Protein AF-A0A934H917-F1 (afdb_monomer_lite)

Foldseek 3Di:
D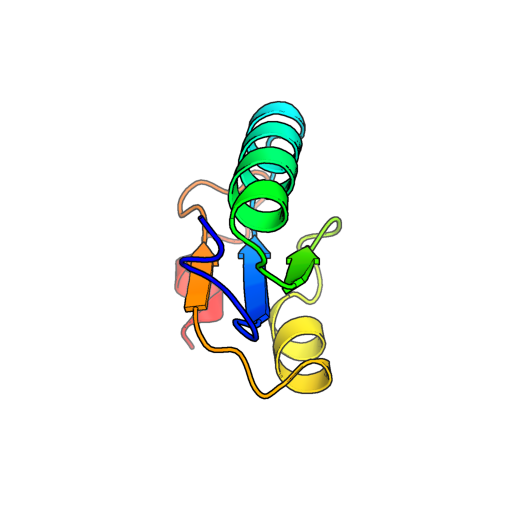LQQAPAEEEEEDADPVVVVVVVVVNVVSHYHYDYDHDPPCSLVSCVVDPPHPYYHYDQDHPDDDGSVVSVD

Structure (mmCIF, N/CA/C/O backbone):
data_AF-A0A934H917-F1
#
_entry.id   AF-A0A934H917-F1
#
loop_
_atom_site.group_PDB
_atom_site.id
_atom_site.type_symbol
_atom_site.label_atom_id
_atom_site.label_alt_id
_atom_site.label_comp_id
_atom_site.label_asym_id
_atom_site.label_entity_id
_atom_site.label_seq_id
_atom_site.pdbx_PDB_ins_code
_atom_site.Cartn_x
_atom_site.Cartn_y
_atom_site.Cartn_z
_atom_site.occupancy
_atom_site.B_iso_or_equiv
_atom_site.auth_seq_id
_atom_site.auth_comp_id
_atom_site.auth_asym_id
_atom_site.auth_atom_id
_atom_site.pdbx_PDB_model_num
ATOM 1 N N . MET A 1 1 ? -8.797 12.076 11.023 1.00 58.22 1 MET A N 1
ATOM 2 C CA . MET A 1 1 ? -9.877 11.137 10.680 1.00 58.22 1 MET A CA 1
ATOM 3 C C . MET A 1 1 ? -9.201 9.799 10.478 1.00 58.22 1 MET A C 1
ATOM 5 O O . MET A 1 1 ? -8.173 9.772 9.817 1.00 58.22 1 MET A O 1
ATOM 9 N N . ASP A 1 2 ? -9.726 8.743 11.092 1.00 84.62 2 ASP A N 1
ATOM 10 C CA . ASP A 1 2 ? -9.190 7.385 10.953 1.00 84.62 2 ASP A CA 1
ATOM 11 C C . ASP A 1 2 ? -10.027 6.626 9.908 1.00 84.62 2 ASP A C 1
ATOM 13 O O . ASP A 1 2 ? -10.659 5.618 10.220 1.00 84.62 2 ASP A O 1
ATOM 17 N N . GLU A 1 3 ? -10.136 7.152 8.679 1.00 93.69 3 GLU A N 1
ATOM 18 C CA . GLU A 1 3 ? -11.026 6.563 7.660 1.00 93.69 3 GLU A CA 1
ATOM 19 C C . GLU A 1 3 ? -10.635 5.128 7.282 1.00 93.69 3 GLU A C 1
ATOM 21 O O . GLU A 1 3 ? -11.475 4.348 6.836 1.00 93.69 3 GLU A O 1
ATOM 26 N N . LEU A 1 4 ? -9.362 4.777 7.471 1.00 96.44 4 LEU A N 1
ATOM 27 C CA . LEU A 1 4 ? -8.785 3.473 7.158 1.00 96.44 4 LEU A CA 1
ATOM 28 C C . LEU A 1 4 ? -8.429 2.686 8.421 1.00 96.44 4 LEU A C 1
ATOM 30 O O . LEU A 1 4 ? -7.599 1.778 8.360 1.00 96.44 4 LEU A O 1
ATOM 34 N N . LYS A 1 5 ? -9.042 3.018 9.566 1.00 95.62 5 LYS A N 1
ATOM 35 C CA . LYS A 1 5 ? -8.822 2.284 10.813 1.00 95.62 5 LYS A CA 1
ATOM 36 C C . LYS A 1 5 ? -9.018 0.783 10.600 1.00 95.62 5 LYS A C 1
ATOM 38 O O . LYS A 1 5 ? -9.992 0.355 9.982 1.00 95.62 5 LYS A O 1
ATOM 43 N N . ASP A 1 6 ? -8.074 0.004 11.120 1.00 94.44 6 ASP A N 1
ATOM 44 C CA . ASP A 1 6 ? -8.050 -1.461 11.060 1.00 94.44 6 ASP A CA 1
ATOM 45 C C . ASP A 1 6 ? -7.966 -2.045 9.633 1.00 94.44 6 ASP A C 1
ATOM 47 O O . ASP A 1 6 ? -8.056 -3.261 9.465 1.00 94.44 6 ASP A O 1
ATOM 51 N N . LYS A 1 7 ? -7.741 -1.215 8.601 1.00 97.44 7 LYS A N 1
ATOM 52 C CA . LYS A 1 7 ? -7.560 -1.674 7.219 1.00 97.44 7 LYS A CA 1
ATOM 53 C C . LYS A 1 7 ? -6.127 -2.098 6.952 1.00 97.44 7 LYS A C 1
ATOM 55 O O . LYS A 1 7 ? -5.185 -1.347 7.209 1.00 97.44 7 LYS A O 1
ATOM 60 N N . ARG A 1 8 ? -5.963 -3.298 6.399 1.00 97.62 8 ARG A N 1
ATOM 61 C CA . ARG A 1 8 ? -4.680 -3.862 5.968 1.00 97.62 8 ARG A CA 1
ATOM 62 C C . ARG A 1 8 ? -4.546 -3.678 4.464 1.00 97.62 8 ARG A C 1
ATOM 64 O O . ARG A 1 8 ? -5.330 -4.236 3.699 1.00 97.62 8 ARG A O 1
ATOM 71 N N . ILE A 1 9 ? -3.566 -2.882 4.051 1.00 97.56 9 ILE A N 1
ATOM 72 C CA . ILE A 1 9 ? -3.379 -2.466 2.661 1.00 97.56 9 ILE A CA 1
ATOM 73 C C . ILE A 1 9 ? -2.050 -3.018 2.162 1.00 97.56 9 ILE A C 1
ATOM 75 O O . ILE A 1 9 ? -1.008 -2.771 2.771 1.00 97.56 9 ILE A O 1
ATOM 79 N N . PHE A 1 10 ? -2.092 -3.758 1.059 1.00 96.19 10 PHE A N 1
ATOM 80 C CA . PHE A 1 10 ? -0.905 -4.273 0.383 1.00 96.19 10 PHE A CA 1
ATOM 81 C C . PHE A 1 10 ? -0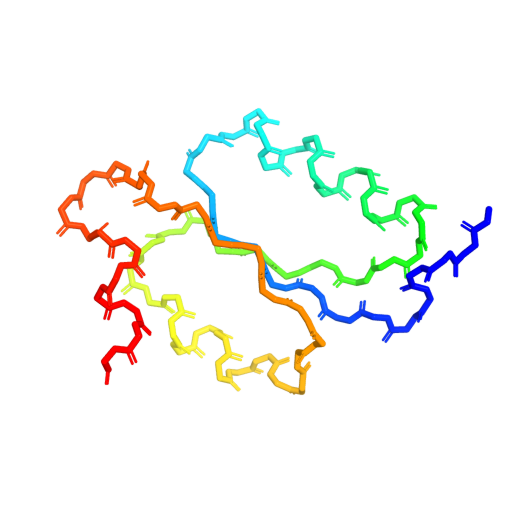.564 -3.382 -0.811 1.00 96.19 10 PHE A C 1
ATOM 83 O O . PHE A 1 10 ? -1.448 -3.094 -1.614 1.00 96.19 10 PHE A O 1
ATOM 90 N N . ILE A 1 11 ? 0.685 -2.933 -0.930 1.00 94.06 11 ILE A N 1
ATOM 91 C CA . ILE A 1 11 ? 1.126 -2.038 -2.008 1.00 94.06 11 ILE A CA 1
ATOM 92 C C . ILE A 1 11 ? 2.247 -2.695 -2.814 1.00 94.06 11 ILE A C 1
ATOM 94 O O . ILE A 1 11 ? 3.244 -3.138 -2.234 1.00 94.06 11 ILE A O 1
ATOM 98 N N . ILE A 1 12 ? 2.083 -2.703 -4.138 1.00 90.00 12 ILE A N 1
ATOM 99 C CA . ILE A 1 12 ? 3.086 -3.090 -5.134 1.00 90.00 12 ILE A CA 1
ATOM 100 C C . ILE A 1 12 ? 3.319 -1.872 -6.034 1.00 90.00 12 ILE A C 1
ATOM 102 O O . ILE A 1 12 ? 2.423 -1.461 -6.766 1.00 90.00 12 ILE A O 1
ATOM 106 N N . GLU A 1 13 ? 4.502 -1.276 -5.921 1.00 89.06 13 GLU A N 1
ATOM 107 C CA . GLU A 1 13 ? 4.904 -0.028 -6.580 1.00 89.06 13 GLU A CA 1
ATOM 108 C C . GLU A 1 13 ? 6.438 -0.021 -6.652 1.00 89.06 13 GLU A C 1
ATOM 110 O O . GLU A 1 13 ? 7.104 -0.328 -5.658 1.00 89.06 13 GLU A O 1
ATOM 115 N N . ASP A 1 14 ? 7.004 0.277 -7.820 1.00 86.12 14 ASP A N 1
ATOM 116 C CA . ASP A 1 14 ? 8.447 0.221 -8.067 1.00 86.12 14 ASP A CA 1
ATOM 117 C C . ASP A 1 14 ? 9.121 1.599 -7.975 1.00 86.12 14 ASP A C 1
ATOM 119 O O . ASP A 1 14 ? 10.344 1.688 -7.804 1.00 86.12 14 ASP A O 1
ATOM 123 N N . ASP A 1 15 ? 8.346 2.683 -8.033 1.00 89.88 15 ASP A N 1
ATOM 124 C CA . ASP A 1 15 ? 8.821 4.024 -7.753 1.00 89.88 15 ASP A CA 1
ATOM 125 C C . ASP A 1 15 ? 8.842 4.312 -6.243 1.00 89.88 15 ASP A C 1
ATOM 127 O O . ASP A 1 15 ? 7.829 4.396 -5.541 1.00 89.88 15 ASP A O 1
ATOM 131 N N . VAL A 1 16 ? 10.050 4.527 -5.723 1.00 89.81 16 VAL A N 1
ATOM 132 C CA . VAL A 1 16 ? 10.287 4.786 -4.296 1.00 89.81 16 VAL A CA 1
ATOM 133 C C . VAL A 1 16 ? 9.607 6.062 -3.787 1.00 89.81 16 VAL A C 1
ATOM 135 O O . VAL A 1 16 ? 9.294 6.151 -2.597 1.00 89.81 16 VAL A O 1
ATOM 138 N N . THR A 1 17 ? 9.367 7.044 -4.661 1.00 93.19 17 THR A N 1
ATOM 139 C CA . THR A 1 17 ? 8.715 8.310 -4.304 1.00 93.19 17 THR A CA 1
ATOM 140 C C . THR A 1 17 ? 7.225 8.083 -4.126 1.00 93.19 17 THR A C 1
ATOM 142 O O . THR A 1 17 ? 6.676 8.443 -3.081 1.00 93.19 17 THR A O 1
ATOM 145 N N . ASN A 1 18 ? 6.588 7.420 -5.092 1.00 93.44 18 ASN A N 1
ATOM 146 C CA . ASN A 1 18 ? 5.179 7.044 -5.001 1.00 93.44 18 ASN A CA 1
ATOM 147 C C . ASN A 1 18 ? 4.926 6.168 -3.771 1.00 93.44 18 ASN A C 1
ATOM 149 O O . ASN A 1 18 ? 4.063 6.486 -2.951 1.00 93.44 18 ASN A O 1
ATOM 153 N N . MET A 1 19 ? 5.756 5.140 -3.565 1.00 93.19 19 MET A N 1
ATOM 154 C CA . MET A 1 19 ? 5.670 4.253 -2.405 1.00 93.19 19 MET A CA 1
ATOM 155 C C . MET A 1 19 ? 5.710 5.033 -1.081 1.00 93.19 19 MET A C 1
ATOM 157 O O . MET A 1 19 ? 4.917 4.766 -0.169 1.00 93.19 19 MET A O 1
ATOM 161 N N . ALA A 1 20 ? 6.608 6.016 -0.956 1.00 94.88 20 ALA A N 1
ATOM 162 C CA . ALA A 1 20 ? 6.708 6.850 0.240 1.00 94.88 20 ALA A CA 1
ATOM 163 C C . ALA A 1 20 ? 5.456 7.719 0.448 1.00 94.88 20 ALA A C 1
ATOM 165 O O . ALA A 1 20 ? 4.936 7.783 1.566 1.00 94.88 20 ALA A O 1
ATOM 166 N N . VAL A 1 21 ? 4.946 8.344 -0.619 1.00 96.81 21 VAL A N 1
ATOM 167 C CA . VAL A 1 21 ? 3.732 9.174 -0.579 1.00 96.81 21 VAL A CA 1
ATOM 168 C C . VAL A 1 21 ? 2.510 8.342 -0.183 1.00 96.81 21 VAL A C 1
ATOM 170 O O . VAL A 1 21 ? 1.775 8.739 0.727 1.00 96.81 21 VAL A O 1
ATOM 173 N N . TYR A 1 22 ? 2.309 7.174 -0.797 1.00 96.06 22 TYR A N 1
ATOM 174 C CA . TYR A 1 22 ? 1.191 6.280 -0.482 1.00 96.06 22 TYR A CA 1
ATOM 175 C C . TYR A 1 22 ? 1.254 5.790 0.959 1.00 96.06 22 TYR A C 1
ATOM 177 O O . TYR A 1 22 ? 0.276 5.911 1.696 1.00 96.06 22 TYR A O 1
ATOM 185 N N . THR A 1 23 ? 2.425 5.317 1.392 1.00 95.69 23 THR A N 1
ATOM 186 C CA . THR A 1 23 ? 2.631 4.848 2.767 1.00 95.69 23 THR A CA 1
ATOM 187 C C . THR A 1 23 ? 2.283 5.944 3.773 1.00 95.69 23 THR A C 1
ATOM 189 O O . THR A 1 23 ? 1.461 5.722 4.659 1.00 95.69 23 THR A O 1
ATOM 192 N N . ALA A 1 24 ? 2.850 7.143 3.615 1.00 96.50 24 ALA A N 1
ATOM 193 C CA . ALA A 1 24 ? 2.639 8.241 4.554 1.00 96.50 24 ALA A CA 1
ATOM 194 C C . ALA A 1 24 ? 1.179 8.719 4.590 1.00 96.50 24 ALA A C 1
ATOM 196 O O . ALA A 1 24 ? 0.669 9.067 5.656 1.00 96.50 24 ALA A O 1
ATOM 197 N N . THR A 1 25 ? 0.508 8.741 3.436 1.00 96.44 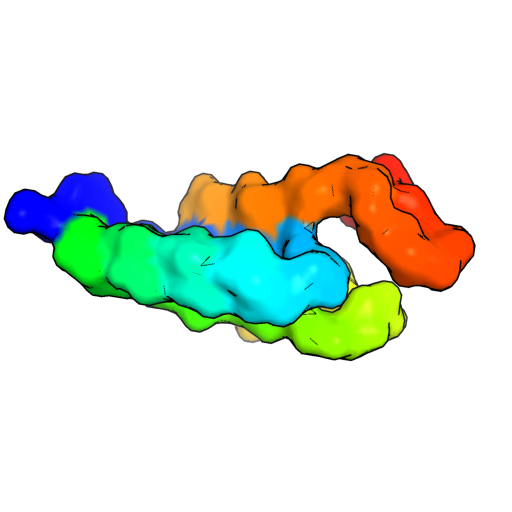25 THR A N 1
ATOM 198 C CA . THR A 1 25 ? -0.890 9.180 3.328 1.00 96.44 25 THR A CA 1
ATOM 199 C C . THR A 1 25 ? -1.830 8.174 3.985 1.00 96.44 25 THR A C 1
ATOM 201 O O . THR A 1 25 ? -2.625 8.542 4.845 1.00 96.44 25 THR A O 1
ATOM 204 N N . LEU A 1 26 ? -1.698 6.891 3.647 1.00 96.19 26 LEU A N 1
ATOM 205 C CA . LEU A 1 26 ? -2.601 5.844 4.126 1.00 96.19 26 LEU A CA 1
ATOM 206 C C . LEU A 1 26 ? -2.389 5.529 5.614 1.00 96.19 26 LEU A C 1
ATOM 208 O O . LEU A 1 26 ? -3.361 5.295 6.333 1.00 96.19 26 LEU A O 1
ATOM 212 N N . GLN A 1 27 ? -1.145 5.597 6.105 1.00 95.62 27 GLN A N 1
ATOM 213 C CA . GLN A 1 27 ? -0.856 5.484 7.540 1.00 95.62 27 GLN A CA 1
ATOM 214 C C . GLN A 1 27 ? -1.477 6.630 8.340 1.00 95.62 27 GLN A C 1
ATOM 216 O O . GLN A 1 27 ? -1.993 6.405 9.432 1.00 95.62 27 GLN A O 1
ATOM 221 N N . ARG A 1 28 ? -1.467 7.858 7.802 1.00 96.06 28 ARG A N 1
ATOM 222 C CA . ARG A 1 28 ? -2.077 9.023 8.462 1.00 96.06 28 ARG A CA 1
ATOM 223 C C . ARG A 1 28 ? -3.595 8.889 8.605 1.00 96.06 28 ARG A C 1
ATOM 225 O O . ARG A 1 28 ? -4.142 9.422 9.564 1.00 96.06 28 ARG A O 1
ATOM 232 N N . SER A 1 29 ? -4.243 8.159 7.698 1.00 96.25 29 SER A N 1
ATOM 233 C CA . SER A 1 29 ? -5.666 7.794 7.784 1.00 96.25 29 SER A CA 1
ATOM 234 C C . SER A 1 29 ? -5.934 6.536 8.631 1.00 96.25 29 SER A C 1
ATOM 236 O O . SER A 1 29 ? -7.068 6.065 8.672 1.00 96.25 29 SER A O 1
ATOM 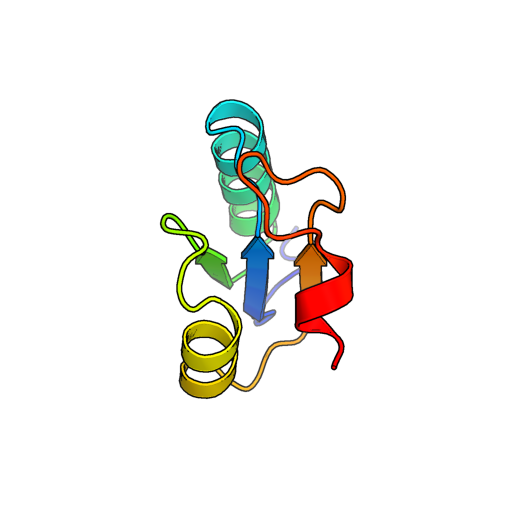238 N N . GLY A 1 30 ? -4.924 5.977 9.311 1.00 95.94 30 GLY A N 1
ATOM 239 C CA . GLY A 1 30 ? -5.074 4.848 10.241 1.00 95.94 30 GLY A CA 1
ATOM 240 C C . GLY A 1 30 ? -4.873 3.453 9.634 1.00 95.94 30 GLY A C 1
ATOM 241 O O . GLY A 1 30 ? -5.103 2.460 10.324 1.00 95.94 30 GLY A O 1
ATOM 242 N N . GLY A 1 31 ? -4.438 3.360 8.373 1.00 96.62 31 GLY A N 1
ATOM 243 C CA . GLY A 1 31 ? -4.206 2.087 7.688 1.00 96.62 31 GLY A CA 1
ATOM 244 C C . GLY A 1 31 ? -2.901 1.389 8.094 1.00 96.62 31 GLY A C 1
ATOM 245 O O . GLY A 1 31 ? -1.866 2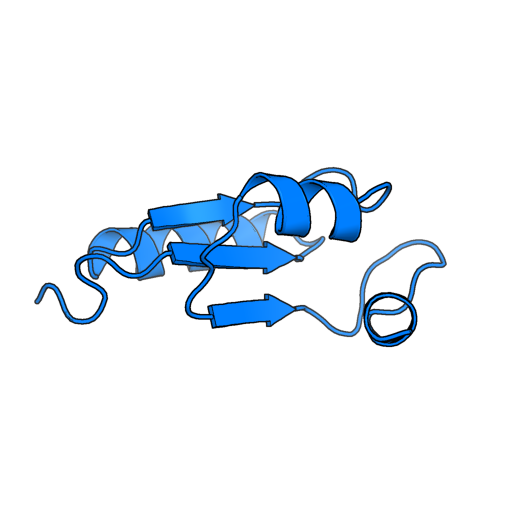.022 8.312 1.00 96.62 31 GLY A O 1
ATOM 246 N N . THR A 1 32 ? -2.927 0.056 8.130 1.00 97.06 32 THR A N 1
ATOM 247 C CA . THR A 1 32 ? -1.736 -0.797 8.266 1.00 97.06 32 THR A CA 1
ATOM 248 C C . THR A 1 32 ? -1.199 -1.138 6.881 1.00 97.06 32 THR A C 1
ATOM 250 O O . THR A 1 32 ? -1.886 -1.790 6.098 1.00 97.06 32 THR A O 1
ATOM 253 N N . ILE A 1 33 ? 0.032 -0.718 6.578 1.00 96.44 33 ILE A N 1
ATOM 254 C CA . ILE A 1 33 ? 0.613 -0.846 5.234 1.00 96.44 33 ILE A CA 1
ATOM 255 C C . ILE A 1 33 ? 1.628 -1.984 5.178 1.00 96.44 33 ILE A C 1
ATOM 257 O O . ILE A 1 33 ? 2.577 -2.024 5.962 1.00 96.44 33 ILE A O 1
ATOM 261 N N . ILE A 1 34 ? 1.450 -2.869 4.203 1.00 95.25 34 ILE A N 1
ATOM 262 C CA . ILE A 1 34 ? 2.375 -3.939 3.834 1.00 95.25 34 ILE A CA 1
ATOM 263 C C . ILE A 1 34 ? 2.878 -3.623 2.424 1.00 95.25 34 ILE A C 1
ATOM 265 O O . ILE A 1 34 ? 2.087 -3.306 1.540 1.00 95.25 34 ILE A O 1
ATOM 269 N N . ARG A 1 35 ? 4.195 -3.644 2.220 1.00 90.38 35 ARG A N 1
ATOM 270 C CA . ARG A 1 35 ? 4.833 -3.150 0.990 1.00 90.38 35 ARG A CA 1
ATOM 271 C C . ARG A 1 35 ? 5.737 -4.218 0.421 1.00 90.38 35 ARG A C 1
ATOM 273 O O . ARG A 1 35 ? 6.594 -4.706 1.160 1.00 90.38 35 ARG A O 1
ATOM 280 N N . ASP A 1 36 ? 5.591 -4.520 -0.860 1.00 82.62 36 ASP A N 1
ATOM 281 C CA . ASP A 1 36 ? 6.611 -5.279 -1.570 1.00 82.62 36 ASP A CA 1
ATOM 282 C C . ASP A 1 36 ? 7.696 -4.327 -2.089 1.00 82.62 36 ASP A C 1
ATOM 284 O O . ASP A 1 36 ? 7.411 -3.314 -2.717 1.00 82.62 36 ASP A O 1
ATOM 288 N N . PHE A 1 37 ? 8.949 -4.646 -1.775 1.00 69.69 37 PHE A N 1
ATOM 289 C CA . PHE A 1 37 ? 10.127 -3.888 -2.194 1.00 69.69 37 PHE A CA 1
ATOM 290 C C . PHE A 1 37 ? 10.939 -4.591 -3.281 1.00 69.69 37 PHE A C 1
ATOM 292 O O . PHE A 1 37 ? 11.903 -4.013 -3.780 1.00 69.69 37 PHE A O 1
ATOM 299 N N . ARG A 1 38 ? 10.668 -5.873 -3.554 1.00 63.91 38 ARG A N 1
ATOM 300 C CA . ARG A 1 38 ? 11.592 -6.736 -4.300 1.00 63.91 38 ARG A CA 1
ATOM 301 C C . ARG A 1 38 ? 10.988 -7.342 -5.558 1.00 63.91 38 ARG A C 1
ATOM 303 O O . ARG A 1 38 ? 11.761 -7.948 -6.287 1.00 63.91 38 ARG A O 1
ATOM 310 N N . ASN A 1 39 ? 9.689 -7.173 -5.824 1.00 61.59 39 ASN A N 1
ATOM 311 C CA . ASN A 1 39 ? 8.971 -7.601 -7.042 1.00 61.59 39 ASN A CA 1
ATOM 312 C C . ASN A 1 39 ? 9.217 -9.062 -7.480 1.00 61.59 39 ASN A C 1
ATOM 314 O O . ASN A 1 39 ? 8.890 -9.430 -8.600 1.00 61.59 39 ASN A O 1
ATOM 318 N N . LEU A 1 40 ? 9.823 -9.899 -6.636 1.00 66.12 40 LEU A N 1
ATOM 319 C CA . LEU A 1 40 ? 10.250 -11.255 -6.992 1.00 66.12 40 LEU A CA 1
ATOM 320 C C . LEU A 1 40 ? 9.323 -12.321 -6.404 1.00 66.12 40 LEU A C 1
ATOM 322 O O . LEU A 1 40 ? 9.361 -13.455 -6.867 1.00 66.12 40 LEU A O 1
ATOM 326 N N . ASP A 1 41 ? 8.512 -11.976 -5.396 1.00 78.00 41 ASP A N 1
ATOM 327 C CA . ASP A 1 41 ? 7.577 -12.920 -4.771 1.00 78.00 41 ASP A CA 1
ATOM 328 C C . ASP A 1 41 ? 6.383 -12.222 -4.082 1.00 78.00 41 ASP A C 1
ATOM 330 O O . ASP A 1 41 ? 6.036 -12.481 -2.921 1.00 78.00 41 ASP A O 1
ATOM 334 N N . SER A 1 42 ? 5.758 -11.275 -4.789 1.00 80.62 42 SER A N 1
ATOM 335 C CA . SER A 1 42 ? 4.657 -10.458 -4.258 1.00 80.62 42 SER A CA 1
ATOM 336 C C . SER A 1 42 ? 3.458 -11.305 -3.828 1.00 80.62 42 SER A C 1
ATOM 338 O O . SER A 1 42 ? 2.810 -10.994 -2.829 1.00 80.62 42 SER A O 1
ATOM 340 N N . ILE A 1 43 ? 3.183 -12.406 -4.537 1.00 83.44 43 ILE A N 1
ATOM 341 C CA . ILE A 1 43 ? 2.068 -13.315 -4.234 1.00 83.44 43 ILE A CA 1
ATOM 342 C C . ILE A 1 43 ? 2.306 -14.091 -2.946 1.00 83.44 43 ILE A C 1
ATOM 344 O O . ILE A 1 43 ? 1.402 -14.163 -2.109 1.00 83.44 43 ILE A O 1
ATOM 348 N N . GLN A 1 44 ? 3.497 -14.659 -2.737 1.00 85.25 44 GLN A N 1
ATOM 349 C CA . GLN A 1 44 ? 3.779 -15.340 -1.476 1.00 85.25 44 GLN A CA 1
ATOM 350 C C . GLN A 1 44 ? 3.749 -14.351 -0.313 1.00 85.25 44 GLN A C 1
ATOM 352 O O . GLN A 1 44 ? 3.204 -14.659 0.750 1.00 85.25 44 GLN A O 1
ATOM 357 N N . MET A 1 45 ? 4.277 -13.141 -0.519 1.00 88.12 45 MET A N 1
ATOM 358 C CA . MET A 1 45 ? 4.209 -12.089 0.486 1.00 88.12 45 MET A CA 1
ATOM 359 C C . MET A 1 45 ? 2.756 -11.715 0.803 1.00 88.12 45 MET A C 1
ATOM 361 O O . MET A 1 45 ? 2.403 -11.657 1.980 1.00 88.12 45 MET A O 1
ATOM 365 N N . LEU A 1 46 ? 1.898 -11.544 -0.205 1.00 89.19 46 LEU A N 1
ATOM 366 C CA . LEU A 1 46 ? 0.469 -11.290 -0.027 1.00 89.19 46 LEU A CA 1
ATOM 367 C C . LEU A 1 46 ? -0.200 -12.408 0.788 1.00 89.19 46 LEU A C 1
ATOM 369 O O . LEU A 1 46 ? -0.847 -12.127 1.797 1.00 89.19 46 LEU A O 1
ATOM 373 N N . ARG A 1 47 ? 0.012 -13.675 0.402 1.00 89.81 47 ARG A N 1
ATOM 374 C CA . ARG A 1 47 ? -0.542 -14.858 1.089 1.00 89.81 47 ARG A CA 1
ATOM 375 C C . ARG A 1 47 ? -0.133 -14.918 2.559 1.00 89.81 47 ARG A C 1
ATOM 377 O O . ARG A 1 47 ? -0.974 -15.189 3.412 1.00 89.81 47 ARG A O 1
ATOM 384 N N . ASN A 1 48 ? 1.126 -14.604 2.863 1.00 91.88 48 ASN A N 1
ATOM 385 C CA . ASN A 1 48 ? 1.656 -14.600 4.229 1.00 91.88 48 ASN A CA 1
ATOM 386 C C . ASN A 1 48 ? 1.068 -13.486 5.113 1.00 91.88 48 ASN A C 1
ATOM 388 O O . ASN A 1 48 ? 1.172 -13.566 6.335 1.00 91.88 48 ASN A O 1
ATOM 392 N N . HIS A 1 49 ? 0.476 -12.449 4.514 1.00 92.50 49 HIS A N 1
ATOM 393 C CA . HIS A 1 49 ? -0.055 -11.287 5.232 1.00 92.50 49 HIS A CA 1
ATOM 394 C C . HIS A 1 49 ? -1.585 -11.190 5.211 1.00 92.50 49 HIS A C 1
ATOM 396 O O . HIS A 1 49 ? -2.122 -10.206 5.733 1.00 92.50 49 HIS A O 1
ATOM 402 N N . LEU A 1 50 ? -2.284 -12.195 4.670 1.00 93.06 50 LEU A N 1
ATOM 403 C CA . LEU A 1 50 ? -3.742 -12.280 4.745 1.00 93.06 50 LEU A CA 1
ATOM 404 C C . LEU A 1 50 ? -4.236 -12.229 6.211 1.00 93.06 50 LEU A C 1
ATOM 406 O O . LEU A 1 50 ? -3.564 -12.747 7.105 1.00 93.06 50 LEU A O 1
ATOM 410 N N . PRO A 1 51 ? -5.413 -11.631 6.479 1.00 95.56 51 PRO A N 1
ATOM 411 C CA . PRO A 1 51 ? -6.306 -10.986 5.513 1.00 95.56 51 PRO A CA 1
ATOM 412 C C . PRO A 1 51 ? -5.782 -9.617 5.045 1.00 95.56 51 PRO A C 1
ATOM 414 O O . PRO A 1 51 ? -5.076 -8.925 5.777 1.00 95.56 51 PRO A O 1
ATOM 417 N N . ILE A 1 52 ? -6.149 -9.234 3.821 1.00 96.19 52 ILE A N 1
ATOM 418 C CA . ILE A 1 52 ? -5.881 -7.922 3.217 1.00 96.19 52 ILE A CA 1
ATOM 419 C C . ILE A 1 52 ? -7.219 -7.345 2.760 1.00 96.19 52 ILE A C 1
ATOM 421 O O . ILE A 1 52 ? -7.995 -8.049 2.117 1.00 96.19 52 ILE A O 1
ATOM 425 N N . ASP A 1 53 ? -7.492 -6.087 3.100 1.00 97.50 53 ASP A N 1
ATOM 426 C CA . ASP A 1 53 ? -8.730 -5.403 2.716 1.00 97.50 53 ASP A CA 1
ATOM 427 C C . ASP A 1 53 ? -8.641 -4.819 1.303 1.00 97.50 53 ASP A C 1
ATOM 429 O O . ASP A 1 53 ? -9.624 -4.815 0.566 1.00 97.50 53 ASP A O 1
ATOM 433 N N . VAL A 1 54 ? -7.468 -4.284 0.943 1.00 95.25 54 VAL A N 1
ATOM 434 C CA . VAL A 1 54 ? -7.228 -3.588 -0.327 1.00 95.25 54 VAL A CA 1
ATOM 435 C C . VAL A 1 54 ? -5.812 -3.868 -0.820 1.00 95.25 54 VAL A C 1
ATOM 437 O O . VAL A 1 54 ? -4.856 -3.855 -0.043 1.00 95.25 54 VAL A O 1
ATOM 440 N N . ILE A 1 55 ? -5.681 -4.066 -2.130 1.00 94.06 55 ILE A N 1
ATOM 441 C CA . ILE A 1 55 ? -4.400 -4.125 -2.834 1.00 94.06 55 ILE A CA 1
ATOM 442 C C . ILE A 1 55 ? -4.298 -2.887 -3.728 1.00 94.06 55 ILE A C 1
ATOM 444 O O . ILE A 1 55 ? -5.197 -2.623 -4.525 1.00 94.06 55 ILE A O 1
ATOM 448 N N . LEU A 1 56 ? -3.210 -2.134 -3.589 1.00 93.19 56 LEU A N 1
ATOM 449 C CA . LEU A 1 56 ? -2.805 -1.087 -4.521 1.00 93.19 56 LEU A CA 1
ATOM 450 C C . LEU A 1 56 ? -1.674 -1.648 -5.379 1.00 93.19 56 LEU A C 1
ATOM 452 O O . LEU A 1 56 ? -0.576 -1.886 -4.882 1.00 93.19 56 LEU A O 1
ATOM 456 N N . LEU A 1 57 ? -1.971 -1.903 -6.646 1.00 88.75 57 LEU A N 1
ATOM 457 C CA . LEU A 1 57 ? -1.056 -2.523 -7.596 1.00 88.75 57 LEU A CA 1
ATOM 458 C C . LEU A 1 57 ? -0.804 -1.548 -8.742 1.00 88.75 57 LEU A C 1
ATOM 460 O O . LEU A 1 57 ? -1.736 -1.236 -9.486 1.00 88.75 57 LEU A O 1
ATOM 464 N N . ASP A 1 58 ? 0.437 -1.086 -8.889 1.00 85.81 58 ASP A N 1
ATOM 465 C CA . ASP A 1 58 ? 0.852 -0.434 -10.128 1.00 85.81 58 ASP A CA 1
ATOM 466 C C . ASP A 1 58 ? 0.908 -1.472 -11.261 1.00 85.81 58 ASP A C 1
ATOM 468 O O . ASP A 1 58 ? 1.398 -2.592 -11.105 1.00 85.81 58 ASP A O 1
ATOM 472 N N . LEU A 1 59 ? 0.367 -1.099 -12.418 1.00 79.88 59 LEU A N 1
ATOM 473 C CA . LEU A 1 59 ? 0.349 -1.925 -13.618 1.00 79.88 59 LEU A CA 1
ATOM 474 C C . LEU A 1 59 ? 1.675 -1.844 -14.385 1.00 79.88 59 LEU A C 1
ATOM 476 O O . LEU A 1 59 ? 2.030 -2.797 -15.084 1.00 79.88 59 LEU A O 1
ATOM 480 N N . MET A 1 60 ? 2.402 -0.728 -14.272 1.00 74.44 60 MET A N 1
ATOM 481 C CA . MET A 1 60 ? 3.654 -0.489 -14.992 1.00 74.44 60 MET A CA 1
ATOM 482 C C . MET A 1 60 ? 4.878 -0.695 -14.098 1.00 74.44 60 MET A C 1
ATOM 484 O O . MET A 1 60 ? 5.633 0.232 -13.834 1.00 74.44 60 MET A O 1
ATOM 488 N N . LEU A 1 61 ? 5.124 -1.941 -13.698 1.00 74.75 61 LEU A N 1
ATOM 489 C CA . LEU A 1 61 ? 6.322 -2.296 -12.937 1.00 74.75 61 LEU A CA 1
ATOM 490 C C . LEU A 1 61 ? 7.549 -2.415 -13.861 1.00 74.75 61 LEU A C 1
ATOM 492 O O . LEU A 1 61 ? 7.494 -3.025 -14.936 1.00 74.75 61 LEU A O 1
ATOM 496 N N . ARG A 1 62 ? 8.698 -1.858 -13.456 1.00 68.00 62 ARG A N 1
ATOM 497 C CA . ARG A 1 62 ? 9.971 -2.071 -14.164 1.00 68.00 62 ARG A CA 1
ATOM 498 C C . ARG A 1 62 ? 10.419 -3.540 -14.065 1.00 68.00 62 ARG A C 1
ATOM 500 O O . ARG A 1 62 ? 10.297 -4.177 -13.027 1.00 68.00 62 ARG A O 1
ATOM 507 N N . TYR A 1 63 ? 11.049 -4.030 -15.138 1.00 56.25 63 TYR A N 1
ATOM 508 C CA . TYR A 1 63 ? 11.728 -5.338 -15.249 1.00 56.25 63 TYR A CA 1
ATOM 509 C C . TYR A 1 63 ? 10.853 -6.608 -15.329 1.00 56.25 63 TYR A C 1
ATOM 511 O O . TYR A 1 63 ? 10.990 -7.527 -14.532 1.00 56.25 63 TYR A O 1
ATOM 519 N N . ARG A 1 64 ? 10.121 -6.741 -16.445 1.00 52.47 64 ARG A N 1
ATOM 520 C CA . ARG A 1 64 ? 9.634 -8.016 -17.030 1.00 52.47 64 ARG A CA 1
ATOM 521 C C . ARG A 1 64 ? 8.589 -8.821 -16.244 1.00 52.47 64 ARG A C 1
ATOM 523 O O . ARG A 1 64 ? 8.221 -9.873 -16.747 1.00 52.47 64 ARG A O 1
ATOM 530 N N . ILE A 1 65 ? 8.076 -8.319 -15.126 1.00 55.22 65 ILE A N 1
ATOM 531 C CA . ILE A 1 65 ? 6.825 -8.800 -14.528 1.00 55.22 65 ILE A CA 1
ATOM 532 C C . ILE A 1 65 ? 5.811 -7.683 -14.719 1.00 55.22 65 ILE A C 1
ATOM 534 O O . ILE A 1 65 ? 5.975 -6.596 -14.169 1.00 55.22 65 ILE A O 1
ATOM 538 N N . ASN A 1 66 ? 4.819 -7.895 -15.577 1.00 57.12 66 ASN A N 1
ATOM 539 C CA . ASN A 1 66 ? 3.711 -6.947 -15.685 1.00 57.12 66 ASN A CA 1
ATOM 540 C C . ASN A 1 66 ? 2.713 -7.238 -14.547 1.00 57.12 66 ASN A C 1
ATOM 542 O O . ASN A 1 66 ? 2.593 -8.381 -14.111 1.00 57.12 66 ASN A O 1
ATOM 546 N N . GLY A 1 67 ? 1.983 -6.233 -14.053 1.00 54.06 67 GLY A N 1
ATOM 547 C CA . GLY A 1 67 ? 1.033 -6.429 -12.945 1.00 54.06 67 GLY A CA 1
ATOM 548 C C . GLY A 1 67 ? -0.084 -7.452 -13.227 1.00 54.06 67 GLY A C 1
ATOM 549 O O . GLY A 1 67 ? -0.757 -7.887 -12.299 1.00 54.06 67 GLY A O 1
ATOM 550 N N . TYR A 1 68 ? -0.274 -7.871 -14.483 1.00 58.78 68 TYR A N 1
ATOM 551 C CA . TYR A 1 68 ? -1.265 -8.880 -14.867 1.00 58.78 68 TYR A C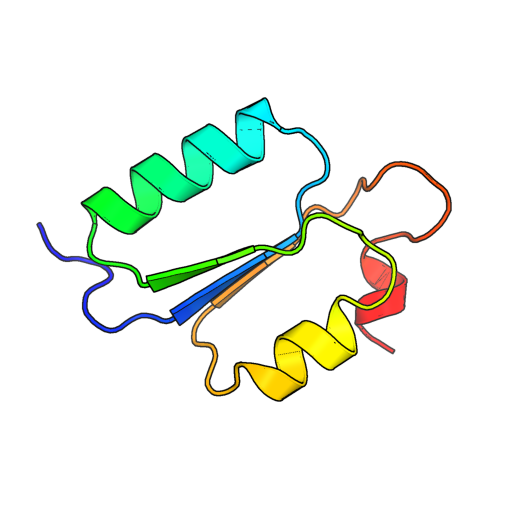A 1
ATOM 552 C C . TYR A 1 68 ? -0.812 -10.315 -14.566 1.00 58.78 68 TYR A C 1
ATOM 554 O O . TYR A 1 68 ? -1.660 -11.155 -14.293 1.00 58.78 68 TYR A O 1
ATOM 562 N N . GLU A 1 69 ? 0.492 -10.596 -14.527 1.00 61.47 69 GLU A N 1
ATOM 563 C CA . GLU A 1 69 ? 1.024 -11.923 -14.164 1.00 61.47 69 GLU A CA 1
ATOM 564 C C . GLU A 1 69 ? 0.787 -12.284 -12.690 1.00 61.47 69 GLU A C 1
ATOM 566 O O . GLU A 1 69 ? 0.883 -13.444 -12.313 1.00 61.47 69 GLU A O 1
ATOM 571 N N . LEU A 1 70 ? 0.456 -11.300 -11.848 1.00 62.50 70 LEU A N 1
ATOM 572 C CA . LEU A 1 70 ? 0.071 -11.515 -10.450 1.00 62.50 70 LEU A CA 1
ATOM 573 C C . LEU A 1 70 ? -1.367 -12.034 -10.298 1.00 62.50 70 LEU A C 1
ATOM 575 O O . LEU A 1 70 ? -1.755 -12.444 -9.204 1.00 62.50 70 LEU A O 1
ATOM 579 N N . TYR A 1 71 ? -2.180 -11.935 -11.351 1.00 60.59 71 TYR A N 1
ATOM 580 C CA . TYR A 1 71 ? -3.588 -12.318 -11.308 1.00 60.59 71 TYR A CA 1
ATOM 581 C C . TYR A 1 71 ? -3.824 -13.805 -11.621 1.00 60.59 71 TYR A C 1
ATOM 583 O O . TYR A 1 71 ? -4.821 -14.353 -11.149 1.00 60.59 71 TYR A O 1
ATOM 591 N N . ASP A 1 72 ? -2.922 -14.440 -12.378 1.00 52.16 72 ASP A N 1
ATOM 592 C CA . ASP A 1 72 ? -2.943 -15.883 -12.682 1.00 52.16 72 ASP A CA 1
ATOM 593 C C . ASP A 1 72 ? -2.364 -16.732 -11.527 1.00 52.16 72 ASP A C 1
ATOM 595 O O . ASP A 1 72 ? -2.910 -17.834 -11.270 1.00 52.16 72 ASP A O 1
#

Sequence (72 aa):
MDELKDKRIFIIEDDVTNMAVYTATLQRSGGTIIRDFRNLDSIQMLRNHLPIDVILLDLMLRYRINGYELYD

pLDDT: mean 84.62, std 14.42, range [52.16, 97.62]

Radius of gyration: 12.23 Å; chains: 1; bounding box: 23×27×28 Å

Secondary structure (DSSP, 8-state):
--TTTT-EEEEE-S-HHHHHHHHHHHHHTT-EEEEESSSSSHHHHHHHT---SEEEE-S--SSS--TTTTT-